Protein AF-A0A931T4I9-F1 (afdb_monomer)

Mean predicted aligned error: 14.14 Å

Foldseek 3Di:
DDDPPDDVVVVVVVVVVVVVCCVVVVVVVVVPDDDDDDDDDDDPDPPLLVQQLVLLVVLLCLCVVPVVQQPDPPGDLVSLVVSLVVSVVSLVSNVVSLPDPFPLSVLSVVLSVLSNVLSVQVNVCNVVVHDRPDDSVVSSVSSVVSSVVSVVSVVVVD

Secondary structure (DSSP, 8-state):
-------HHHHHHHHHHHHHHHHHHHHHHHTS--------------TTHHHHHHHHHHHHHHHHHHHGGGSSSSP-HHHHHHHHHHHHHHHHHHHHH----SHHHHHHHHHHHHHHHHHHHHHHHHHHTS--SS-HHHHHHHHHHHHHHHHHHHHTT-

Radius of gyration: 20.63 Å; Cα contacts (8 Å, |Δi|>4): 127; chains: 1; bounding box: 60×34×54 Å

Nearest PDB structures (foldseek):
  2kgx-assembly1_A  TM=3.386E-01  e=1.111E+00  Mus musculus
  6ayf-assembly1_B  TM=3.745E-01  e=4.760E+00  Homo sapiens
  5w3s-assembly1_A  TM=3.285E-01  e=6.232E+00  Callithrix jacchus

pLDDT: mean 79.77, std 17.05, range [35.66, 96.25]

Structure (mmCIF, N/CA/C/O backbone):
data_AF-A0A931T4I9-F1
#
_entry.id   AF-A0A931T4I9-F1
#
loop_
_atom_site.group_PDB
_atom_site.id
_atom_site.type_symbol
_atom_site.label_atom_id
_atom_site.label_alt_id
_atom_site.label_comp_id
_atom_site.label_asym_id
_atom_site.label_entity_id
_atom_site.label_seq_id
_atom_site.pdbx_PDB_ins_code
_atom_site.Cartn_x
_atom_site.Cartn_y
_atom_site.Cartn_z
_atom_site.occupancy
_atom_site.B_iso_or_equiv
_atom_site.auth_seq_id
_atom_site.auth_comp_id
_atom_site.auth_asym_id
_atom_site.auth_atom_id
_atom_site.pdbx_PDB_model_num
ATOM 1 N N . MET A 1 1 ? 37.074 -22.355 -3.899 1.00 41.88 1 MET A N 1
ATOM 2 C CA . MET A 1 1 ? 37.061 -20.955 -3.421 1.00 41.88 1 MET A CA 1
ATOM 3 C C . MET A 1 1 ? 37.410 -20.974 -1.943 1.00 41.88 1 MET A C 1
ATOM 5 O O . MET A 1 1 ? 36.668 -21.557 -1.166 1.00 41.88 1 MET A O 1
ATOM 9 N N . ALA A 1 2 ? 38.592 -20.470 -1.587 1.00 42.03 2 ALA A N 1
ATOM 10 C CA . ALA A 1 2 ? 39.104 -20.473 -0.220 1.00 42.03 2 ALA A CA 1
ATOM 11 C C . ALA A 1 2 ? 38.436 -19.352 0.589 1.00 42.03 2 ALA A C 1
ATOM 13 O O . ALA A 1 2 ? 38.525 -18.183 0.213 1.00 42.03 2 ALA A O 1
ATOM 14 N N . TYR A 1 3 ? 37.769 -19.696 1.690 1.00 50.56 3 TYR A N 1
ATOM 15 C CA . TYR A 1 3 ? 37.335 -18.708 2.672 1.00 50.56 3 TYR A CA 1
ATOM 16 C C . TYR A 1 3 ? 38.590 -18.181 3.376 1.00 50.56 3 TYR A C 1
ATOM 18 O O . TYR A 1 3 ? 39.222 -18.910 4.134 1.00 50.56 3 TYR A O 1
ATOM 26 N N . LYS A 1 4 ? 38.987 -16.934 3.085 1.00 55.97 4 LYS A N 1
ATOM 27 C CA . LYS A 1 4 ? 40.020 -16.230 3.860 1.00 55.97 4 LYS A CA 1
ATOM 28 C C . LYS A 1 4 ? 39.599 -16.251 5.330 1.00 55.97 4 LYS A C 1
ATOM 30 O O . LYS A 1 4 ? 38.516 -15.762 5.651 1.00 55.97 4 LYS A O 1
ATOM 35 N N . GLU A 1 5 ? 40.450 -16.795 6.197 1.00 59.81 5 GLU A N 1
ATOM 36 C CA . GLU A 1 5 ? 40.334 -16.653 7.649 1.00 59.81 5 GLU A CA 1
ATOM 37 C C . GLU A 1 5 ? 40.332 -15.160 7.994 1.00 59.81 5 GLU A C 1
ATOM 39 O O . GLU A 1 5 ? 41.362 -14.489 8.025 1.00 59.81 5 GLU A O 1
ATOM 44 N N . GLY A 1 6 ? 39.134 -14.601 8.155 1.00 61.41 6 GLY A N 1
ATOM 45 C CA . GLY A 1 6 ? 38.949 -13.234 8.614 1.00 61.41 6 GLY A CA 1
ATOM 46 C C . GLY A 1 6 ? 39.313 -13.137 10.090 1.00 61.41 6 GLY A C 1
ATOM 47 O O . GLY A 1 6 ? 38.921 -13.995 10.880 1.00 61.41 6 GLY A O 1
ATOM 48 N N . ASN A 1 7 ? 40.040 -12.076 10.451 1.00 72.88 7 ASN A N 1
ATOM 49 C CA . ASN A 1 7 ? 40.435 -11.778 11.825 1.00 72.88 7 ASN A CA 1
ATOM 50 C C . ASN A 1 7 ? 39.262 -11.986 12.804 1.00 72.88 7 ASN A C 1
ATOM 52 O O . ASN A 1 7 ? 38.171 -11.452 12.563 1.00 72.88 7 ASN A O 1
ATOM 56 N N . PRO A 1 8 ? 39.469 -12.692 13.931 1.00 73.75 8 PRO A N 1
ATOM 57 C CA . PRO A 1 8 ? 38.393 -13.039 14.865 1.00 73.75 8 PRO A CA 1
ATOM 58 C C . PRO A 1 8 ? 37.675 -11.796 15.419 1.00 73.75 8 PRO A C 1
ATOM 60 O O . PRO A 1 8 ? 36.471 -11.829 15.669 1.00 73.75 8 PRO A O 1
ATOM 63 N N . LEU A 1 9 ? 38.388 -10.669 15.506 1.00 72.00 9 LEU A N 1
ATOM 64 C CA . LEU A 1 9 ? 37.854 -9.353 15.864 1.00 72.00 9 LEU A CA 1
ATOM 65 C C . LEU A 1 9 ? 36.826 -8.814 14.858 1.00 72.00 9 LEU A C 1
ATOM 67 O O . LEU A 1 9 ? 35.782 -8.309 15.257 1.00 72.00 9 LEU A O 1
ATOM 71 N N . VAL A 1 10 ? 37.073 -8.964 13.555 1.00 72.19 10 VAL A N 1
ATOM 72 C CA . VAL A 1 10 ? 36.144 -8.505 12.506 1.00 72.19 10 VAL A CA 1
ATOM 73 C C . VAL A 1 10 ? 34.864 -9.336 12.534 1.00 72.19 10 VAL A C 1
ATOM 75 O O . VAL A 1 10 ? 33.764 -8.801 12.402 1.00 72.19 10 VAL A O 1
ATOM 78 N N . LYS A 1 11 ? 34.994 -10.643 12.786 1.00 71.31 11 LYS A N 1
ATOM 79 C CA . LYS A 1 11 ? 33.852 -11.552 12.923 1.00 71.31 11 LYS A CA 1
ATOM 80 C C . LYS A 1 11 ? 32.973 -11.183 14.124 1.00 71.31 11 LYS A C 1
ATOM 82 O O . LYS A 1 11 ? 31.752 -11.212 14.004 1.00 71.31 11 LYS A O 1
ATOM 87 N N . LEU A 1 12 ? 33.583 -10.772 15.240 1.00 80.06 12 LEU A N 1
ATOM 88 C CA . LEU A 1 12 ? 32.870 -10.274 16.422 1.00 80.06 12 LEU A CA 1
ATOM 89 C C . LEU A 1 12 ? 32.128 -8.960 16.155 1.00 80.06 12 LEU A C 1
ATOM 91 O O . LEU A 1 12 ? 30.976 -8.830 16.562 1.00 80.06 12 LEU A O 1
ATOM 95 N N . VAL A 1 13 ? 32.743 -8.016 15.437 1.00 82.44 13 VAL A N 1
ATOM 96 C CA . VAL A 1 13 ? 32.100 -6.735 15.094 1.00 82.44 13 VAL A CA 1
ATOM 97 C C . VAL A 1 13 ? 30.895 -6.951 14.177 1.00 82.44 13 VAL A C 1
ATOM 99 O O . VAL A 1 13 ? 29.824 -6.413 14.443 1.00 82.44 13 VAL A O 1
ATOM 102 N N . ILE A 1 14 ? 31.027 -7.788 13.143 1.00 81.31 14 ILE A N 1
ATOM 103 C CA . ILE A 1 14 ? 29.910 -8.118 12.243 1.00 81.31 14 ILE A CA 1
ATOM 104 C C . ILE A 1 14 ? 28.777 -8.795 13.022 1.00 81.31 14 ILE A C 1
ATOM 106 O O . ILE A 1 14 ? 27.612 -8.437 12.854 1.00 81.31 14 ILE A O 1
ATOM 110 N N . PHE A 1 15 ? 29.110 -9.731 13.915 1.00 84.00 15 PHE A N 1
ATOM 111 C CA . PHE A 1 15 ? 28.116 -10.397 14.753 1.00 84.00 15 PHE A CA 1
ATOM 112 C C . PHE A 1 15 ? 27.391 -9.407 15.677 1.00 84.00 15 PHE A C 1
ATOM 114 O O . PHE A 1 15 ? 26.166 -9.434 15.763 1.00 84.00 15 PHE A O 1
ATOM 121 N N . ALA A 1 16 ? 28.121 -8.478 16.302 1.00 85.69 16 ALA A N 1
ATOM 122 C CA . ALA A 1 16 ? 27.542 -7.438 17.150 1.00 85.69 16 ALA A CA 1
ATOM 123 C C . ALA A 1 16 ? 26.596 -6.507 16.372 1.00 85.69 16 ALA A C 1
ATOM 125 O O . ALA A 1 16 ? 25.525 -6.173 16.875 1.00 85.69 16 ALA A O 1
ATOM 126 N N . VAL A 1 17 ? 26.942 -6.142 15.132 1.00 86.62 17 VAL A N 1
ATOM 127 C CA . VAL A 1 17 ? 26.080 -5.324 14.261 1.00 86.62 17 VAL A CA 1
ATOM 128 C C . VAL A 1 17 ? 24.807 -6.077 13.869 1.00 86.62 17 VAL A C 1
ATOM 130 O O . VAL A 1 17 ? 23.724 -5.504 13.940 1.00 86.62 17 VAL A O 1
ATOM 133 N N . ILE A 1 18 ? 24.900 -7.364 13.517 1.00 85.88 18 ILE A N 1
ATOM 134 C CA . ILE A 1 18 ? 23.724 -8.183 13.176 1.00 85.88 18 ILE A CA 1
ATOM 135 C C . ILE A 1 18 ? 22.790 -8.320 14.385 1.00 85.88 18 ILE A C 1
ATOM 137 O O . ILE A 1 18 ? 21.581 -8.145 14.244 1.00 85.88 18 ILE A O 1
ATOM 141 N N . VAL A 1 19 ? 23.338 -8.573 15.577 1.00 87.19 19 VAL A N 1
ATOM 142 C CA . VAL A 1 19 ? 22.556 -8.644 16.823 1.00 87.19 19 VAL A CA 1
ATOM 143 C C . VAL A 1 19 ? 21.921 -7.291 17.150 1.00 87.19 19 VAL A C 1
ATOM 145 O O . VAL A 1 19 ? 20.744 -7.244 17.502 1.00 87.19 19 VAL A O 1
ATOM 148 N N . TYR A 1 20 ? 22.653 -6.185 16.986 1.00 86.44 20 TYR A N 1
ATOM 149 C CA . TYR A 1 20 ? 22.133 -4.838 17.224 1.00 86.44 20 TYR A CA 1
ATOM 150 C C . TYR A 1 20 ? 21.008 -4.472 16.249 1.00 86.44 20 TYR A C 1
ATOM 152 O O . TYR A 1 20 ? 19.965 -3.979 16.676 1.00 86.44 20 TYR A O 1
ATOM 160 N N . CYS A 1 21 ? 21.171 -4.767 14.958 1.00 79.88 21 CYS A N 1
ATOM 161 C CA . CYS A 1 21 ? 20.123 -4.564 13.961 1.00 79.88 21 CYS A CA 1
ATOM 162 C C . CYS A 1 21 ? 18.916 -5.475 14.230 1.00 79.88 21 CYS A C 1
ATOM 164 O O . CYS A 1 21 ? 17.785 -4.996 14.242 1.00 79.88 21 CYS A O 1
ATOM 166 N N . GLY A 1 22 ? 19.135 -6.754 14.544 1.00 73.88 22 GLY A N 1
ATOM 167 C CA . GLY A 1 22 ? 18.066 -7.678 14.931 1.00 73.88 22 GLY A CA 1
ATOM 168 C C . GLY A 1 22 ? 17.303 -7.214 16.176 1.00 73.88 22 GLY A C 1
ATOM 169 O O . GLY A 1 22 ? 16.082 -7.300 16.219 1.00 73.88 22 GLY A O 1
ATOM 170 N N . TYR A 1 23 ? 17.991 -6.637 17.161 1.00 77.50 23 TYR A N 1
ATOM 171 C CA . TYR A 1 23 ? 17.366 -6.074 18.358 1.00 77.50 23 TYR A CA 1
ATOM 172 C C . TYR A 1 23 ? 16.601 -4.779 18.046 1.00 77.50 23 TYR A C 1
ATOM 174 O O . TYR A 1 23 ? 15.434 -4.630 18.405 1.00 77.50 23 TYR A O 1
ATOM 182 N N . ARG A 1 24 ? 17.225 -3.833 17.337 1.00 75.38 24 ARG A N 1
ATOM 183 C CA . ARG A 1 24 ? 16.642 -2.508 17.089 1.00 75.38 24 ARG A CA 1
ATOM 184 C C . ARG A 1 24 ? 15.475 -2.540 16.101 1.00 75.38 24 ARG A C 1
ATOM 186 O O . ARG A 1 24 ? 14.551 -1.738 16.265 1.00 75.38 24 ARG A O 1
ATOM 193 N N . PHE A 1 25 ? 15.527 -3.443 15.121 1.00 69.62 25 PHE A N 1
ATOM 194 C CA . PHE A 1 25 ? 14.526 -3.588 14.062 1.00 69.62 25 PHE A CA 1
ATOM 195 C C . PHE A 1 25 ? 13.597 -4.799 14.253 1.00 69.62 25 PHE A C 1
ATOM 197 O O . PHE A 1 25 ? 12.474 -4.757 13.765 1.00 69.62 25 PHE A O 1
ATOM 204 N N . GLY A 1 26 ? 13.990 -5.837 15.002 1.00 54.31 26 GLY A N 1
ATOM 205 C CA . GLY A 1 26 ? 13.138 -7.008 15.273 1.00 54.31 26 GLY A CA 1
ATOM 206 C C . GLY A 1 26 ? 12.198 -6.859 16.477 1.00 54.31 26 GLY A C 1
ATOM 207 O O . GLY A 1 26 ? 11.140 -7.485 16.514 1.00 54.31 26 GLY A O 1
ATOM 208 N N . ILE A 1 27 ? 12.513 -5.998 17.453 1.00 51.66 27 ILE A N 1
ATOM 209 C CA . ILE A 1 27 ? 11.645 -5.768 18.625 1.00 51.66 27 ILE A CA 1
ATOM 210 C C . ILE A 1 27 ? 10.271 -5.148 18.312 1.00 51.66 27 ILE A C 1
ATOM 212 O O . ILE A 1 27 ? 9.317 -5.547 18.987 1.00 51.66 27 ILE A O 1
ATOM 216 N N . PRO A 1 28 ? 10.075 -4.242 17.329 1.00 51.50 28 PRO A N 1
ATOM 217 C CA . PRO A 1 28 ? 8.716 -3.814 16.995 1.00 51.50 28 PRO A CA 1
ATOM 218 C C . PRO A 1 28 ? 7.831 -4.964 16.478 1.00 51.50 28 PRO A C 1
ATOM 220 O O . PRO A 1 28 ? 6.621 -4.887 16.638 1.00 51.50 28 PRO A O 1
ATOM 223 N N . TRP A 1 29 ? 8.402 -6.060 15.961 1.00 46.38 29 TRP A N 1
ATOM 224 C CA . TRP A 1 29 ? 7.639 -7.195 15.414 1.00 46.38 29 TRP A CA 1
ATOM 225 C C . TRP A 1 29 ? 7.261 -8.240 16.479 1.00 46.38 29 TRP A C 1
ATOM 227 O O . TRP A 1 29 ? 6.299 -8.989 16.318 1.00 46.38 29 TRP A O 1
ATO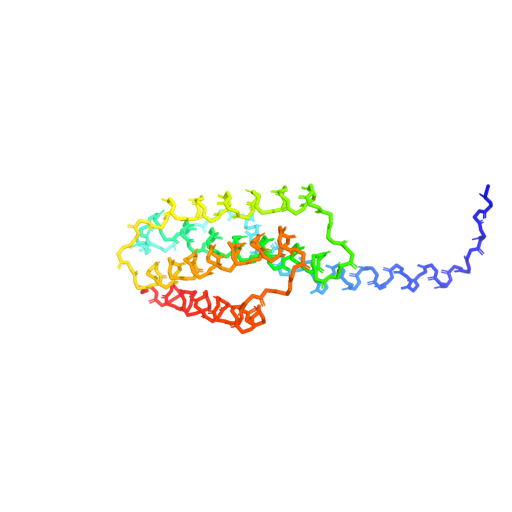M 237 N N . ALA A 1 30 ? 7.989 -8.295 17.600 1.00 49.25 30 ALA A N 1
ATOM 238 C CA . ALA A 1 30 ? 7.725 -9.250 18.680 1.00 49.25 30 ALA A CA 1
ATOM 239 C C . ALA A 1 30 ? 6.635 -8.785 19.665 1.00 49.25 30 ALA A C 1
ATOM 241 O O . ALA A 1 30 ? 6.111 -9.601 20.422 1.00 49.25 30 ALA A O 1
ATOM 242 N N . LYS A 1 31 ? 6.256 -7.498 19.659 1.00 50.88 31 LYS A N 1
ATOM 243 C CA . LYS A 1 31 ? 5.171 -6.987 20.519 1.00 50.88 31 LYS A CA 1
ATOM 244 C C . LYS A 1 31 ? 3.766 -7.328 20.013 1.00 50.88 31 LYS A C 1
ATOM 246 O O . LYS A 1 31 ? 2.816 -7.222 20.783 1.00 50.88 31 LYS A O 1
ATOM 251 N N . GLU A 1 32 ? 3.633 -7.784 18.769 1.00 53.00 32 GLU A N 1
ATOM 252 C CA . GLU A 1 32 ? 2.335 -8.130 18.172 1.00 53.00 32 GLU A CA 1
ATOM 253 C C . GLU A 1 32 ? 1.979 -9.619 18.289 1.00 53.00 32 GLU A C 1
ATOM 255 O O . GLU A 1 32 ? 0.837 -10.004 18.054 1.00 53.00 32 GLU A O 1
ATOM 260 N N . LYS A 1 33 ? 2.903 -10.473 18.748 1.00 46.47 33 LYS A N 1
ATOM 261 C CA . LYS A 1 33 ? 2.614 -11.890 19.018 1.00 46.47 33 LYS A CA 1
ATOM 262 C C . LYS A 1 33 ? 2.506 -12.139 20.518 1.00 46.47 33 LYS A C 1
ATOM 264 O O . LYS A 1 33 ? 3.382 -12.737 21.136 1.00 46.47 33 LYS A O 1
ATOM 269 N N . LYS A 1 34 ? 1.400 -11.664 21.103 1.00 45.81 34 LYS A N 1
ATOM 270 C CA . LYS A 1 34 ? 0.945 -12.057 22.443 1.00 45.81 34 LYS A CA 1
ATOM 271 C C . LYS A 1 34 ? 0.790 -13.582 22.513 1.00 45.81 34 LYS A C 1
ATOM 273 O O . LYS A 1 34 ? -0.223 -14.130 22.094 1.00 45.81 34 LYS A O 1
ATOM 278 N N . LEU A 1 35 ? 1.767 -14.257 23.104 1.00 53.06 35 LEU A N 1
ATOM 279 C CA . LEU A 1 35 ? 1.533 -15.483 23.858 1.00 53.06 35 LEU A CA 1
ATOM 280 C C . LEU A 1 35 ? 1.384 -15.061 25.317 1.00 53.06 35 LEU A C 1
ATOM 282 O O . LEU A 1 35 ? 2.380 -14.689 25.925 1.00 53.06 35 LEU A O 1
ATOM 286 N N . LEU A 1 36 ? 0.147 -15.042 25.823 1.00 43.25 36 LEU A N 1
ATOM 287 C CA . LEU A 1 36 ? -0.258 -15.378 27.198 1.00 43.25 36 LEU A CA 1
ATOM 288 C C . LEU A 1 36 ? -1.751 -15.024 27.389 1.00 43.25 36 LEU A C 1
ATOM 290 O O . LEU A 1 36 ? -2.144 -13.889 27.108 1.00 43.25 36 LEU A O 1
ATOM 294 N N . PRO A 1 37 ? -2.587 -15.965 27.867 1.00 66.88 37 PRO A N 1
ATOM 295 C CA . PRO A 1 37 ? -3.961 -15.697 28.266 1.00 66.88 37 PRO A CA 1
ATOM 296 C C . PRO A 1 37 ? -4.004 -15.320 29.754 1.00 66.88 37 PRO A C 1
ATOM 298 O O . PRO A 1 37 ? -3.413 -16.024 30.569 1.00 66.88 37 PRO A O 1
ATOM 301 N N . SER A 1 38 ? -4.712 -14.246 30.117 1.00 41.19 38 SER A N 1
ATOM 302 C CA . SER A 1 38 ? -5.559 -14.175 31.325 1.00 41.19 38 SER A CA 1
ATOM 303 C C . SER A 1 38 ? -6.223 -12.804 31.486 1.00 41.19 38 SER A C 1
ATOM 305 O O . SER A 1 38 ? -5.560 -11.775 31.557 1.00 41.19 38 SER A O 1
ATOM 307 N N . SER A 1 39 ? -7.548 -12.893 31.586 1.00 42.25 39 SER A N 1
ATOM 308 C CA . SER A 1 39 ? -8.465 -12.138 32.443 1.00 42.25 39 SER A CA 1
ATOM 309 C C . SER A 1 39 ? -8.713 -10.643 32.207 1.00 42.25 39 SER A C 1
ATOM 311 O O . SER A 1 39 ? -7.955 -9.768 32.601 1.00 42.25 39 SER A O 1
ATOM 313 N N . GLU A 1 40 ? -9.910 -10.427 31.656 1.00 50.12 40 GLU A N 1
ATOM 314 C CA . GLU A 1 40 ? -10.931 -9.476 32.109 1.00 50.12 40 GLU A CA 1
ATOM 315 C C . GLU A 1 40 ? -10.597 -7.982 32.099 1.00 50.12 40 GLU A C 1
ATOM 317 O O . GLU A 1 40 ? -10.128 -7.384 33.062 1.00 50.12 40 GLU A O 1
ATOM 322 N N . SER A 1 41 ? -11.052 -7.336 31.028 1.00 35.66 41 SER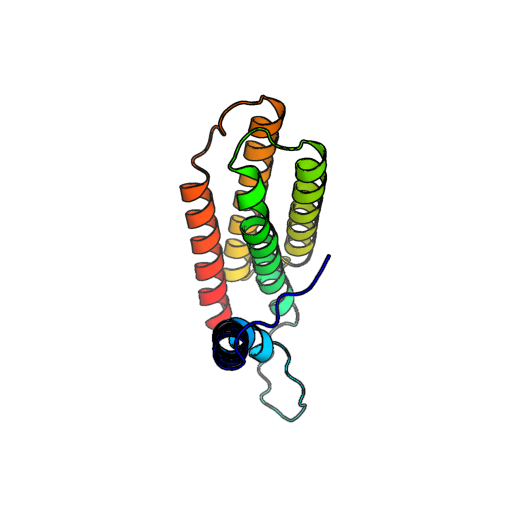 A N 1
ATOM 323 C CA . SER A 1 41 ? -11.910 -6.157 31.144 1.00 35.66 41 SER A CA 1
ATOM 324 C C . SER A 1 41 ? -12.853 -6.148 29.948 1.00 35.66 41 SER A C 1
ATOM 326 O O . SER A 1 41 ? -12.442 -5.967 28.801 1.00 35.66 41 SER A O 1
ATOM 328 N N . SER A 1 42 ? -14.117 -6.420 30.240 1.00 42.22 42 SER A N 1
ATOM 329 C CA . SER A 1 42 ? -15.253 -6.465 29.329 1.00 42.22 42 SER A CA 1
ATOM 330 C C . SER A 1 42 ? -15.544 -5.076 28.761 1.00 42.22 42 SER A C 1
ATOM 332 O O . SER A 1 42 ? -16.481 -4.405 29.176 1.00 42.22 42 SER A O 1
ATOM 334 N N . SER A 1 43 ? -14.744 -4.642 27.793 1.00 37.81 43 SER A N 1
ATOM 335 C CA . SER A 1 43 ? -15.170 -3.640 26.823 1.00 37.81 43 SER A CA 1
ATOM 336 C C . SER A 1 43 ? -15.569 -4.406 25.580 1.00 37.81 43 SER A C 1
ATOM 338 O O . SER A 1 43 ? -14.723 -4.958 24.880 1.00 37.81 43 SER A O 1
ATOM 340 N N . SER A 1 44 ? -16.871 -4.477 25.332 1.00 40.31 44 SER A N 1
ATOM 341 C CA . SER A 1 44 ? -17.461 -4.941 24.084 1.00 40.31 44 SER A CA 1
ATOM 342 C C . SER A 1 44 ? -16.966 -4.076 22.915 1.00 40.31 44 SER A C 1
ATOM 344 O O . SER A 1 44 ? -17.667 -3.177 22.459 1.00 40.31 44 SER A O 1
ATOM 346 N N . ARG A 1 45 ? -15.738 -4.318 22.444 1.00 42.88 45 ARG A N 1
ATOM 347 C CA . ARG A 1 45 ? -15.310 -3.962 21.092 1.00 42.88 45 ARG A CA 1
ATOM 348 C C . ARG A 1 45 ? -15.922 -4.998 20.173 1.00 42.88 45 ARG A C 1
ATOM 350 O O . ARG A 1 45 ? -15.682 -6.195 20.333 1.00 42.88 45 ARG A O 1
ATOM 357 N N . SER A 1 46 ? -16.748 -4.537 19.244 1.00 39.31 46 SER A N 1
ATOM 358 C CA . SER A 1 46 ? -17.257 -5.374 18.168 1.00 39.31 46 SER A CA 1
ATOM 359 C C . SER A 1 46 ? -16.090 -6.155 17.539 1.00 39.31 46 SER A C 1
ATOM 361 O O . SER A 1 46 ? -15.090 -5.536 17.174 1.00 39.31 46 SER A O 1
ATOM 363 N N . PRO A 1 47 ? -16.203 -7.479 17.329 1.00 44.25 47 PRO A N 1
ATOM 364 C CA . PRO A 1 47 ? -15.185 -8.313 16.667 1.00 44.25 47 PRO A CA 1
ATOM 365 C C . PRO A 1 47 ? -14.860 -7.922 15.210 1.00 44.25 47 PRO A C 1
ATOM 367 O O . PRO A 1 47 ? -14.220 -8.682 14.490 1.00 44.25 47 PRO A O 1
ATOM 370 N N . ARG A 1 48 ? -15.358 -6.775 14.735 1.00 47.16 48 ARG A N 1
ATOM 371 C CA . ARG A 1 48 ? -15.239 -6.283 13.359 1.00 47.16 48 ARG A CA 1
ATOM 372 C C . ARG A 1 48 ? -14.111 -5.261 13.177 1.00 47.16 48 ARG A C 1
ATOM 374 O O . ARG A 1 48 ? -13.638 -5.118 12.054 1.00 47.16 48 ARG A O 1
ATOM 381 N N . ASP A 1 49 ? -13.634 -4.621 14.247 1.00 51.03 49 ASP A N 1
ATOM 382 C CA . ASP A 1 49 ? -12.622 -3.555 14.146 1.00 51.03 49 ASP A CA 1
ATOM 383 C C . ASP A 1 49 ? -11.176 -4.054 14.022 1.00 51.03 49 ASP A C 1
ATOM 385 O O . ASP A 1 49 ? -10.350 -3.399 13.388 1.00 51.03 49 ASP A O 1
ATOM 389 N N . GLU A 1 50 ? -10.847 -5.245 14.536 1.00 55.56 50 GLU A N 1
ATOM 390 C CA . GLU A 1 50 ? -9.478 -5.782 14.410 1.00 55.56 50 GLU A CA 1
ATOM 391 C C . GLU A 1 50 ? -9.136 -6.243 12.977 1.00 55.56 50 GLU A C 1
ATOM 393 O O . GLU A 1 50 ? -7.971 -6.465 12.652 1.00 55.56 50 GLU A O 1
ATOM 398 N N . GLY A 1 51 ? -10.129 -6.353 12.087 1.00 72.38 51 GLY A N 1
ATOM 399 C CA . GLY A 1 51 ? -9.939 -6.856 10.725 1.00 72.38 51 GLY A CA 1
ATOM 400 C C . GLY A 1 51 ? -9.584 -5.785 9.693 1.00 72.38 51 GLY A C 1
ATOM 401 O O . GLY A 1 51 ? -8.657 -5.976 8.908 1.00 72.38 51 GLY A O 1
ATOM 402 N N . CYS A 1 52 ? -10.320 -4.670 9.660 1.00 84.25 52 CYS A N 1
ATOM 403 C CA . CYS A 1 52 ? -10.186 -3.675 8.590 1.00 84.25 52 CYS A CA 1
ATOM 404 C C . CYS A 1 52 ? -8.846 -2.942 8.656 1.00 84.25 52 CYS A C 1
ATOM 406 O O . CYS A 1 52 ? -8.086 -2.955 7.691 1.00 84.25 52 CYS A O 1
ATOM 408 N N . MET A 1 53 ? -8.533 -2.353 9.813 1.00 86.69 53 MET A N 1
ATOM 409 C CA . MET A 1 53 ? -7.307 -1.577 9.991 1.00 86.69 53 MET A CA 1
ATOM 410 C C . MET A 1 53 ? -6.051 -2.429 9.858 1.00 86.69 53 MET A C 1
ATOM 412 O O . MET A 1 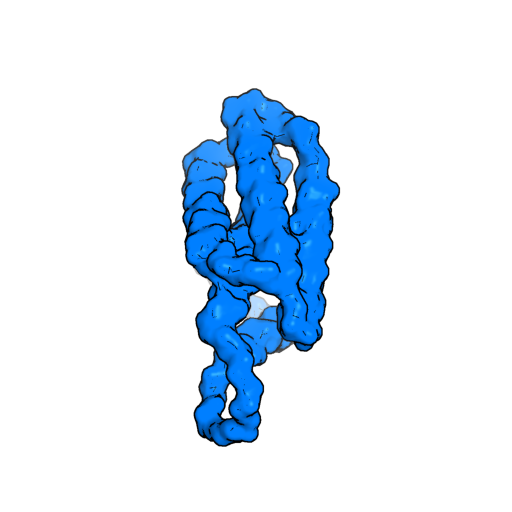53 ? -5.126 -2.035 9.153 1.00 86.69 53 MET A O 1
ATOM 416 N N . GLY A 1 54 ? -6.027 -3.611 10.481 1.00 85.00 54 GLY A N 1
ATOM 417 C CA . GLY A 1 54 ? -4.888 -4.525 10.376 1.00 85.00 54 GLY A CA 1
ATOM 418 C C . GLY A 1 54 ? -4.599 -4.920 8.926 1.00 85.00 54 GLY A C 1
ATOM 419 O O . GLY A 1 54 ? -3.451 -4.887 8.491 1.00 85.00 54 GLY A O 1
ATOM 420 N N . ARG A 1 55 ? -5.642 -5.210 8.139 1.00 89.00 55 ARG A N 1
ATOM 421 C CA . ARG A 1 55 ? -5.488 -5.545 6.715 1.00 89.00 55 ARG A CA 1
ATOM 422 C C . ARG A 1 55 ? -5.162 -4.333 5.845 1.00 89.00 55 ARG A C 1
ATOM 424 O O . ARG A 1 55 ? -4.410 -4.468 4.888 1.00 89.00 55 ARG A O 1
ATOM 431 N N . ALA A 1 56 ? -5.705 -3.157 6.162 1.00 90.62 56 ALA A N 1
ATOM 432 C CA . ALA A 1 56 ? -5.383 -1.927 5.443 1.00 90.62 56 ALA A CA 1
ATOM 433 C C . ALA A 1 56 ? -3.904 -1.552 5.606 1.00 90.62 56 ALA A C 1
ATOM 435 O O . ALA A 1 56 ? -3.252 -1.190 4.630 1.00 90.62 56 ALA A O 1
ATOM 436 N N . LEU A 1 57 ? -3.365 -1.720 6.817 1.00 89.31 57 LEU A N 1
ATOM 437 C CA . LEU A 1 57 ? -1.938 -1.569 7.094 1.00 89.31 57 LEU A CA 1
ATOM 438 C C . LEU A 1 57 ? -1.107 -2.612 6.343 1.00 89.31 57 LEU A C 1
ATOM 440 O O . LEU A 1 57 ? -0.169 -2.237 5.653 1.00 89.31 57 LEU A O 1
ATOM 444 N N . ALA A 1 58 ? -1.508 -3.886 6.380 1.00 88.56 58 ALA A N 1
ATOM 445 C CA . ALA A 1 58 ? -0.813 -4.944 5.647 1.00 88.56 58 ALA A CA 1
ATOM 446 C C . ALA A 1 58 ? -0.743 -4.670 4.132 1.00 88.56 58 ALA A C 1
ATOM 448 O O . ALA A 1 58 ? 0.291 -4.908 3.511 1.00 88.56 58 ALA A O 1
ATOM 449 N N . ALA A 1 59 ? -1.807 -4.119 3.536 1.00 92.06 59 ALA A N 1
ATOM 450 C CA . ALA A 1 59 ? -1.807 -3.716 2.131 1.00 92.06 59 ALA A CA 1
ATOM 451 C C . ALA A 1 59 ? -0.830 -2.557 1.849 1.00 92.06 59 ALA A C 1
ATOM 453 O O . ALA A 1 59 ? -0.112 -2.591 0.848 1.00 92.06 59 ALA A O 1
ATOM 454 N N . GLY A 1 60 ? -0.776 -1.553 2.732 1.00 90.00 60 GLY A N 1
ATOM 455 C CA . GLY A 1 60 ? 0.183 -0.446 2.637 1.00 90.00 60 GLY A CA 1
ATOM 456 C C . GLY A 1 60 ? 1.638 -0.897 2.805 1.00 90.00 60 GLY A C 1
ATOM 457 O O . GLY A 1 60 ? 2.513 -0.472 2.047 1.00 90.00 60 GLY A O 1
ATOM 458 N N . ASP A 1 61 ? 1.891 -1.816 3.737 1.00 90.75 61 ASP A N 1
ATOM 459 C CA . ASP A 1 61 ? 3.211 -2.408 3.975 1.00 90.75 61 ASP A CA 1
ATOM 460 C C . ASP A 1 61 ? 3.655 -3.282 2.793 1.00 90.75 61 ASP A C 1
ATOM 462 O O . ASP A 1 61 ? 4.799 -3.191 2.345 1.00 90.75 61 ASP A O 1
ATOM 466 N N . ALA A 1 62 ? 2.745 -4.089 2.235 1.00 92.00 62 ALA A N 1
ATOM 467 C CA . ALA A 1 62 ? 3.019 -4.902 1.052 1.00 92.00 62 ALA A CA 1
ATOM 468 C C . ALA A 1 62 ? 3.430 -4.034 -0.144 1.00 92.00 62 ALA A C 1
ATOM 470 O O . ALA A 1 62 ? 4.368 -4.377 -0.863 1.00 92.00 62 ALA A O 1
ATOM 471 N N . TRP A 1 63 ? 2.761 -2.896 -0.336 1.00 93.12 63 TRP A N 1
ATOM 472 C CA . TRP A 1 63 ? 3.123 -1.935 -1.370 1.00 93.12 63 TRP A CA 1
ATOM 473 C C . TRP A 1 63 ? 4.478 -1.273 -1.096 1.00 93.12 63 TRP A C 1
ATOM 475 O O . TRP A 1 63 ? 5.404 -1.406 -1.897 1.00 93.12 63 TRP A O 1
ATOM 485 N N . SER A 1 64 ? 4.627 -0.594 0.043 1.00 90.56 64 SER A N 1
ATOM 486 C CA . SER A 1 64 ? 5.836 0.179 0.362 1.00 90.56 64 SER A CA 1
ATOM 487 C C . SER A 1 64 ? 7.098 -0.689 0.455 1.00 90.56 64 SER A C 1
ATOM 489 O O . SER A 1 64 ? 8.173 -0.261 0.028 1.00 90.56 64 SER A O 1
ATOM 491 N N . GLY A 1 65 ? 6.972 -1.929 0.938 1.00 88.56 65 GLY A N 1
ATOM 492 C CA . GLY A 1 65 ? 8.085 -2.865 1.087 1.00 88.56 65 GLY A CA 1
ATOM 493 C C . GLY A 1 65 ? 8.645 -3.404 -0.233 1.00 88.56 65 GLY A C 1
ATOM 494 O O . GLY A 1 65 ? 9.834 -3.715 -0.299 1.00 88.56 65 GLY A O 1
ATOM 495 N N . GLY A 1 66 ? 7.825 -3.504 -1.284 1.00 87.19 66 GLY A N 1
ATOM 496 C CA . GLY A 1 66 ? 8.248 -4.045 -2.584 1.00 87.19 66 GLY A CA 1
ATOM 497 C C . GLY A 1 66 ? 8.421 -3.000 -3.686 1.00 87.19 66 GLY A C 1
ATOM 498 O O . GLY A 1 66 ? 9.174 -3.222 -4.632 1.00 87.19 66 GLY A O 1
ATOM 499 N N . PHE A 1 67 ? 7.770 -1.842 -3.563 1.00 87.88 67 PHE A N 1
ATOM 500 C CA . PHE A 1 67 ? 7.699 -0.849 -4.632 1.00 87.88 67 PHE A CA 1
ATOM 501 C C . PHE A 1 67 ? 9.066 -0.273 -5.047 1.00 87.88 67 PHE A C 1
ATOM 503 O O . PHE A 1 67 ? 9.299 -0.013 -6.227 1.00 87.88 67 PHE A O 1
ATOM 510 N N . THR A 1 68 ? 10.002 -0.117 -4.106 1.00 88.25 68 THR A N 1
ATOM 511 C CA . THR A 1 68 ? 11.333 0.461 -4.379 1.00 88.25 68 THR A CA 1
ATOM 512 C C . THR A 1 68 ? 12.139 -0.327 -5.416 1.00 88.25 68 THR A C 1
ATOM 514 O O . THR A 1 68 ? 12.938 0.264 -6.144 1.00 88.25 68 THR A O 1
ATOM 517 N N . ALA A 1 69 ? 11.881 -1.633 -5.557 1.00 86.94 69 ALA A N 1
ATOM 518 C CA . ALA A 1 69 ? 12.497 -2.479 -6.579 1.00 86.94 69 ALA A CA 1
ATOM 519 C C . ALA A 1 69 ? 12.116 -2.069 -8.016 1.00 86.94 69 ALA A C 1
ATOM 521 O O . ALA A 1 69 ? 12.828 -2.408 -8.957 1.00 86.94 69 ALA A O 1
ATOM 522 N N . PHE A 1 70 ? 11.027 -1.315 -8.183 1.00 88.19 70 PHE A N 1
ATOM 523 C CA . PHE A 1 70 ? 10.472 -0.916 -9.478 1.00 88.19 70 PHE A CA 1
ATOM 524 C C . PHE A 1 70 ? 10.688 0.568 -9.809 1.00 88.19 70 PHE A C 1
ATOM 526 O O . PHE A 1 70 ? 10.197 1.047 -10.828 1.00 88.19 70 PHE A O 1
ATOM 533 N N . MET A 1 71 ? 11.433 1.310 -8.978 1.00 83.31 71 MET A N 1
ATOM 534 C CA . MET A 1 71 ? 11.714 2.735 -9.215 1.00 83.31 71 MET A CA 1
ATOM 535 C C . MET A 1 71 ? 12.862 2.981 -10.209 1.00 83.31 71 MET A C 1
ATOM 537 O O . MET A 1 71 ? 12.993 4.094 -10.712 1.00 83.31 71 MET A O 1
ATOM 541 N N . ASN A 1 72 ? 13.676 1.962 -10.518 1.00 80.06 72 ASN A N 1
ATOM 542 C CA . ASN A 1 72 ? 14.788 2.064 -11.465 1.00 80.06 72 ASN A CA 1
ATOM 543 C C . ASN A 1 72 ? 14.502 1.254 -12.744 1.00 80.06 72 ASN A C 1
ATOM 545 O O . ASN A 1 72 ? 14.332 0.038 -12.657 1.00 80.06 72 ASN A O 1
ATOM 549 N N . PRO A 1 73 ? 14.474 1.882 -13.932 1.00 76.19 73 PRO A N 1
ATOM 550 C CA . PRO A 1 73 ? 14.335 1.163 -15.195 1.00 76.19 73 PRO A CA 1
ATOM 551 C C . PRO A 1 73 ? 15.630 0.419 -15.600 1.00 76.19 73 PRO A C 1
ATOM 553 O O . PRO A 1 73 ? 16.725 0.861 -15.242 1.00 76.19 73 PRO A O 1
ATOM 556 N N . PRO A 1 74 ? 15.535 -0.660 -16.407 1.00 82.19 74 PRO A N 1
ATOM 557 C CA . PRO A 1 74 ? 14.307 -1.258 -16.936 1.00 82.19 74 PRO A CA 1
ATOM 558 C C . PRO A 1 74 ? 13.571 -2.106 -15.889 1.00 82.19 74 PRO A C 1
ATOM 560 O O . PRO A 1 74 ? 14.177 -2.900 -15.174 1.00 82.19 74 PRO A O 1
ATOM 563 N N . VAL A 1 75 ? 12.247 -1.954 -15.831 1.00 84.94 75 VAL A N 1
ATOM 564 C CA . VAL A 1 75 ? 11.383 -2.745 -14.948 1.00 84.94 75 VAL A CA 1
ATOM 565 C C . VAL A 1 75 ? 11.131 -4.119 -15.567 1.00 84.94 75 VAL A C 1
ATOM 567 O O . VAL A 1 75 ? 10.719 -4.218 -16.722 1.00 84.94 75 VAL A O 1
ATOM 570 N N . ASP A 1 76 ? 11.331 -5.182 -14.788 1.00 90.75 76 ASP A N 1
ATOM 571 C CA . ASP A 1 76 ? 10.882 -6.523 -15.158 1.00 90.75 76 ASP A CA 1
ATOM 572 C C . ASP A 1 76 ? 9.347 -6.590 -15.083 1.00 90.75 76 ASP A C 1
ATOM 574 O O . ASP A 1 76 ? 8.752 -6.554 -14.003 1.00 90.75 76 ASP A O 1
ATOM 578 N N . ALA A 1 77 ? 8.701 -6.687 -16.248 1.00 89.31 77 A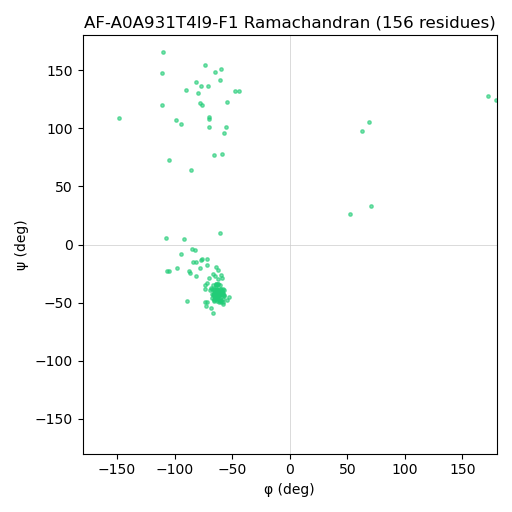LA A N 1
ATOM 579 C CA . ALA A 1 77 ? 7.245 -6.722 -16.368 1.00 89.31 77 ALA A CA 1
ATOM 580 C C . ALA A 1 77 ? 6.607 -7.943 -15.680 1.00 89.31 77 ALA A C 1
ATOM 582 O O . ALA A 1 77 ? 5.470 -7.854 -15.210 1.00 89.31 77 ALA A O 1
ATOM 583 N N . SER A 1 78 ? 7.321 -9.072 -15.605 1.00 92.31 78 SER A N 1
ATOM 584 C CA . SER A 1 78 ? 6.829 -10.282 -14.939 1.00 92.31 78 SER A CA 1
ATOM 585 C C . SER A 1 78 ? 6.853 -10.115 -13.420 1.00 92.31 78 SER A C 1
ATOM 587 O O . SER A 1 78 ? 5.814 -10.262 -12.775 1.00 92.31 78 SER A O 1
ATOM 589 N N . ALA A 1 79 ? 7.984 -9.657 -12.874 1.00 92.88 79 ALA A N 1
ATOM 590 C CA . ALA A 1 79 ? 8.118 -9.345 -11.454 1.00 92.88 79 ALA A CA 1
ATOM 591 C C . ALA A 1 79 ? 7.137 -8.245 -11.015 1.00 92.88 79 ALA A C 1
ATOM 593 O O . ALA A 1 79 ? 6.542 -8.333 -9.940 1.00 92.88 79 ALA A O 1
ATOM 594 N N . TRP A 1 80 ? 6.917 -7.236 -11.867 1.00 93.94 80 TRP A N 1
ATOM 595 C CA . TRP A 1 80 ? 5.912 -6.200 -11.634 1.00 93.94 80 TRP A CA 1
ATOM 596 C C . TRP A 1 80 ? 4.497 -6.781 -11.566 1.00 93.94 80 TRP A C 1
ATOM 598 O O . TRP A 1 80 ? 3.741 -6.452 -10.652 1.00 93.94 80 TRP A O 1
ATOM 608 N N . SER A 1 81 ? 4.128 -7.656 -12.505 1.00 94.56 81 SER A N 1
ATOM 609 C CA . SER A 1 81 ? 2.800 -8.277 -12.529 1.00 94.56 81 SER A CA 1
ATOM 610 C C . SER A 1 81 ? 2.526 -9.100 -11.268 1.00 94.56 81 SER A C 1
ATOM 612 O O . SER A 1 81 ? 1.425 -9.020 -10.712 1.00 94.56 81 SER A O 1
ATOM 614 N N . ASP A 1 82 ? 3.517 -9.854 -10.793 1.00 95.06 82 ASP A N 1
ATOM 615 C CA . ASP A 1 82 ? 3.404 -10.658 -9.574 1.00 95.06 82 ASP A CA 1
ATOM 616 C C . ASP A 1 82 ? 3.275 -9.775 -8.330 1.00 95.06 82 ASP A C 1
ATOM 618 O O . ASP A 1 82 ? 2.365 -9.967 -7.516 1.00 95.06 82 ASP A O 1
ATOM 622 N N . PHE A 1 83 ? 4.122 -8.747 -8.224 1.00 95.25 83 PHE A N 1
ATOM 623 C CA . PHE A 1 83 ? 4.053 -7.756 -7.152 1.00 95.25 83 PHE A CA 1
ATOM 624 C C . PHE A 1 83 ? 2.693 -7.046 -7.120 1.00 95.25 83 PHE A C 1
ATOM 626 O O . PHE A 1 83 ? 2.013 -7.051 -6.091 1.00 95.25 83 PHE A O 1
ATOM 633 N N . ARG A 1 84 ? 2.245 -6.511 -8.263 1.00 95.75 84 ARG A N 1
ATOM 634 C CA . ARG A 1 84 ? 0.937 -5.862 -8.423 1.00 95.75 84 ARG A CA 1
ATOM 635 C C . ARG A 1 84 ? -0.195 -6.784 -7.978 1.00 95.75 84 ARG A C 1
ATOM 637 O O . ARG A 1 84 ? -1.055 -6.372 -7.205 1.00 95.75 84 ARG A O 1
ATOM 644 N N . SER A 1 85 ? -0.177 -8.037 -8.429 1.00 95.56 85 SER A N 1
ATOM 645 C CA . SER A 1 85 ? -1.205 -9.028 -8.087 1.00 95.56 85 SER A CA 1
ATOM 646 C C . SER A 1 85 ? -1.221 -9.360 -6.593 1.00 95.56 85 SER A C 1
ATOM 648 O O . SER A 1 85 ? -2.288 -9.611 -6.028 1.00 95.56 85 SER A O 1
ATOM 650 N N . SER A 1 86 ? -0.056 -9.360 -5.938 1.00 94.69 86 SER A N 1
ATOM 651 C CA . SER A 1 86 ? 0.046 -9.517 -4.485 1.00 94.69 86 SER A CA 1
ATOM 652 C C . SER A 1 86 ? -0.587 -8.333 -3.753 1.00 94.69 86 SER A C 1
ATOM 654 O O . SER A 1 86 ? -1.426 -8.531 -2.877 1.00 94.69 86 SER A O 1
ATOM 656 N N . VAL A 1 87 ? -0.254 -7.102 -4.148 1.00 94.81 87 VAL A N 1
ATOM 657 C CA . VAL A 1 87 ? -0.800 -5.884 -3.527 1.00 94.81 87 VAL A CA 1
ATOM 658 C C . VAL A 1 87 ? -2.313 -5.776 -3.745 1.00 94.81 87 VAL A C 1
ATOM 660 O O . VAL A 1 87 ? -3.059 -5.535 -2.799 1.00 94.81 87 VAL A O 1
ATOM 663 N N . GLU A 1 88 ? -2.807 -6.025 -4.962 1.00 95.56 88 GLU A N 1
ATOM 664 C CA . GLU A 1 88 ? -4.247 -6.009 -5.266 1.00 95.56 88 GLU A CA 1
ATOM 665 C C . GLU A 1 88 ? -5.030 -7.048 -4.448 1.00 95.56 88 GLU A C 1
ATOM 667 O O . GLU A 1 88 ? -6.165 -6.791 -4.029 1.00 95.56 88 GLU A O 1
ATOM 672 N N . ARG A 1 89 ? -4.422 -8.208 -4.173 1.00 94.00 89 ARG A N 1
ATOM 673 C CA . ARG A 1 89 ? -5.007 -9.238 -3.308 1.00 94.00 89 ARG A CA 1
ATOM 674 C C . ARG A 1 89 ? -5.143 -8.752 -1.868 1.00 94.00 89 ARG A C 1
ATOM 676 O O . ARG A 1 89 ? -6.214 -8.934 -1.287 1.00 94.00 89 ARG A O 1
ATOM 683 N N . GLU A 1 90 ? -4.114 -8.109 -1.322 1.00 92.69 90 GLU A N 1
ATOM 684 C CA . GLU A 1 90 ? -4.163 -7.525 0.025 1.00 92.69 90 GLU A CA 1
ATOM 685 C C . GLU A 1 90 ? -5.203 -6.403 0.112 1.00 92.69 90 GLU A C 1
ATOM 687 O O . GLU A 1 90 ? -6.033 -6.400 1.021 1.00 92.69 90 GLU A O 1
ATOM 692 N N . ILE A 1 91 ? -5.262 -5.516 -0.889 1.00 94.38 91 ILE A N 1
ATOM 693 C CA . ILE A 1 91 ? -6.290 -4.467 -0.972 1.00 94.38 91 ILE A CA 1
ATOM 694 C C . ILE A 1 91 ? -7.694 -5.081 -0.986 1.00 94.38 91 ILE A C 1
ATOM 696 O O . ILE A 1 91 ? -8.579 -4.631 -0.254 1.00 94.38 91 ILE A O 1
ATOM 700 N N . SER A 1 92 ? -7.922 -6.112 -1.805 1.00 92.94 92 SER A N 1
ATOM 701 C CA . SER A 1 92 ? -9.216 -6.798 -1.883 1.00 92.94 92 SER A CA 1
ATOM 702 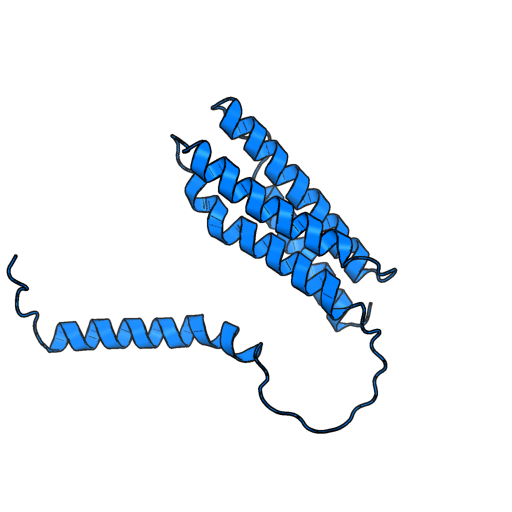C C . SER A 1 92 ? -9.584 -7.466 -0.555 1.00 92.94 92 SER A C 1
ATOM 704 O O . SER A 1 92 ? -10.703 -7.301 -0.064 1.00 92.94 92 SER A O 1
ATOM 706 N N . SER A 1 93 ? -8.630 -8.163 0.067 1.00 89.44 93 SER A N 1
ATOM 707 C CA . SER A 1 93 ? -8.791 -8.790 1.382 1.00 89.44 93 SER A CA 1
ATOM 708 C C . SER A 1 93 ? -9.124 -7.764 2.470 1.00 89.44 93 SER A C 1
ATOM 710 O O . SER A 1 93 ? -10.006 -8.001 3.306 1.00 89.44 93 SER A O 1
ATOM 712 N N . ALA A 1 94 ? -8.466 -6.603 2.445 1.00 90.88 94 ALA A N 1
ATOM 713 C CA . ALA A 1 94 ? -8.718 -5.503 3.364 1.00 90.88 94 ALA A CA 1
ATOM 714 C C . ALA A 1 94 ? -10.111 -4.904 3.157 1.00 90.88 94 ALA A C 1
ATOM 716 O O . ALA A 1 94 ? -10.879 -4.791 4.111 1.00 90.88 94 ALA A O 1
ATOM 717 N N . ARG A 1 95 ? -10.500 -4.631 1.904 1.00 90.75 95 ARG A N 1
ATOM 718 C CA . ARG A 1 95 ? -11.836 -4.114 1.566 1.00 90.75 95 ARG A CA 1
ATOM 719 C C . ARG A 1 95 ? -12.959 -5.043 2.020 1.00 90.75 95 ARG A C 1
ATOM 721 O O . ARG A 1 95 ? -13.957 -4.554 2.538 1.00 90.75 95 ARG A O 1
ATOM 728 N N . GLN A 1 96 ? -12.783 -6.358 1.884 1.00 88.19 96 GLN A N 1
ATOM 729 C CA . GLN A 1 96 ? -13.748 -7.350 2.375 1.00 88.19 96 GLN A CA 1
ATOM 730 C C . GLN A 1 96 ? -13.897 -7.317 3.905 1.00 88.19 96 GLN A C 1
ATOM 732 O O . GLN A 1 96 ? -14.990 -7.541 4.419 1.00 88.19 96 GLN A O 1
ATOM 737 N N . GLY A 1 97 ? -12.816 -7.014 4.633 1.00 81.38 97 GLY A N 1
ATOM 738 C CA . GLY A 1 97 ? -12.835 -6.848 6.089 1.00 81.38 97 GLY A CA 1
ATOM 739 C C . GLY A 1 97 ? -13.391 -5.498 6.559 1.00 81.38 97 GLY A C 1
ATOM 740 O O . GLY A 1 97 ? -13.838 -5.380 7.696 1.00 81.38 97 GLY A O 1
ATOM 741 N N . CYS A 1 98 ? -13.409 -4.485 5.692 1.00 82.69 98 CYS A N 1
ATOM 742 C CA . CYS A 1 98 ? -13.866 -3.135 6.009 1.00 82.69 98 CYS A CA 1
ATOM 743 C C . CYS A 1 98 ? -15.389 -2.981 5.857 1.00 82.69 98 CYS A C 1
ATOM 745 O O . CYS A 1 98 ? -15.882 -2.219 5.033 1.00 82.69 98 CYS A O 1
ATOM 747 N N . GLY A 1 99 ? -16.175 -3.690 6.667 1.00 76.25 99 GLY A N 1
ATOM 748 C CA . GLY A 1 99 ? -17.644 -3.565 6.708 1.00 76.25 99 GLY A CA 1
ATOM 749 C C . GLY A 1 99 ? -18.184 -2.556 7.733 1.00 76.25 99 GLY A C 1
ATOM 750 O O . GLY A 1 99 ? -19.392 -2.483 7.938 1.00 76.25 99 GLY A O 1
ATOM 751 N N . CYS A 1 100 ? -17.300 -1.829 8.408 1.00 77.19 100 CYS A N 1
ATOM 752 C CA . CYS A 1 100 ? -17.589 -1.032 9.597 1.00 77.19 100 CYS A CA 1
ATOM 753 C C . CYS A 1 100 ? -18.205 0.352 9.275 1.00 77.19 100 CYS A C 1
ATOM 755 O O . CYS A 1 100 ? -17.784 0.980 8.292 1.00 77.19 100 CYS A O 1
ATOM 757 N N . PRO A 1 101 ? -19.207 0.826 10.051 1.00 80.00 101 PRO A N 1
ATOM 758 C CA . PRO A 1 101 ? -19.734 2.194 9.972 1.00 80.00 101 PRO A CA 1
ATOM 759 C C . PRO A 1 101 ? -18.832 3.254 10.632 1.00 80.00 101 PRO A C 1
ATOM 761 O O . PRO A 1 101 ? -19.072 4.444 10.433 1.00 80.00 101 PRO A O 1
ATOM 764 N N . GLU A 1 102 ? -17.831 2.838 11.410 1.00 86.44 102 GLU A N 1
ATOM 765 C CA . GLU A 1 102 ? -16.896 3.699 12.137 1.00 86.44 102 GLU A CA 1
ATOM 766 C C . GLU A 1 102 ? -16.097 4.634 11.203 1.00 86.44 102 GLU A C 1
ATOM 768 O O . GLU A 1 102 ? -15.820 4.331 10.032 1.00 86.44 102 GLU A O 1
ATOM 773 N N . GLU A 1 103 ? -15.700 5.797 11.723 1.00 86.94 103 GLU A N 1
ATOM 774 C CA . GLU A 1 103 ? -14.966 6.803 10.955 1.00 86.94 103 GLU A CA 1
ATOM 775 C C . GLU A 1 103 ? -13.556 6.319 10.601 1.00 86.94 103 GLU A C 1
ATOM 777 O O . GLU A 1 103 ? -13.089 6.541 9.477 1.00 86.94 103 GLU A O 1
ATOM 782 N N . SER A 1 104 ? -12.907 5.595 11.518 1.00 85.56 104 SER A N 1
ATOM 783 C CA . SER A 1 104 ? -11.644 4.895 11.254 1.00 85.56 104 SER A CA 1
ATOM 784 C C . SER A 1 104 ? -11.737 3.986 10.031 1.00 85.56 104 SER A C 1
ATOM 786 O O . SER A 1 104 ? -10.883 4.032 9.146 1.00 85.56 104 SER A O 1
ATOM 788 N N . CYS A 1 105 ? -12.817 3.217 9.918 1.00 89.25 105 CYS A N 1
ATOM 789 C CA . CYS A 1 105 ? -13.052 2.318 8.797 1.00 89.25 105 CYS A CA 1
ATOM 790 C C . CYS A 1 105 ? -13.247 3.068 7.475 1.00 89.25 105 CYS A C 1
ATOM 792 O O . CYS A 1 105 ? -12.749 2.643 6.429 1.00 89.25 105 CYS A O 1
ATOM 794 N N . ARG A 1 106 ? -13.937 4.216 7.505 1.00 90.31 106 ARG A N 1
ATOM 795 C CA . ARG A 1 106 ? -14.077 5.095 6.334 1.00 90.31 106 ARG A CA 1
ATOM 796 C C . ARG A 1 106 ? -12.718 5.615 5.863 1.00 90.31 106 ARG A C 1
ATOM 798 O O . ARG A 1 106 ? -12.440 5.555 4.668 1.00 90.31 106 ARG A O 1
ATOM 805 N N . LYS A 1 107 ? -11.864 6.057 6.788 1.00 92.12 107 LYS A N 1
ATOM 806 C CA . LYS A 1 107 ? -10.501 6.519 6.480 1.00 92.12 107 LYS A CA 1
ATOM 807 C C . LYS A 1 107 ? -9.615 5.393 5.943 1.00 92.12 107 LYS A C 1
ATOM 809 O O . LYS A 1 107 ? -8.919 5.585 4.951 1.00 92.12 107 LYS A O 1
ATOM 814 N N . ALA A 1 108 ? -9.714 4.194 6.515 1.00 92.25 108 ALA A N 1
ATOM 815 C CA . ALA A 1 108 ? -9.021 3.010 6.009 1.00 92.25 108 ALA A CA 1
ATOM 816 C C . ALA A 1 108 ? -9.463 2.641 4.582 1.00 92.25 108 ALA A C 1
ATOM 818 O O . ALA A 1 108 ? -8.631 2.338 3.728 1.00 92.25 108 ALA A O 1
ATOM 819 N N . LYS A 1 109 ? -10.768 2.710 4.286 1.00 92.31 109 LYS A N 1
ATOM 820 C CA . LYS A 1 109 ? -11.294 2.505 2.926 1.00 92.31 109 LYS A CA 1
ATOM 821 C C . LYS A 1 109 ? -10.785 3.546 1.942 1.00 92.31 109 LYS A C 1
ATOM 823 O O . LYS A 1 109 ? -10.460 3.183 0.816 1.00 92.31 109 LYS A O 1
ATOM 828 N N . GLU A 1 110 ? -10.737 4.809 2.354 1.00 94.19 110 GLU A N 1
ATOM 829 C CA . GLU A 1 110 ? -10.194 5.894 1.537 1.00 94.19 110 GLU A CA 1
ATOM 830 C C . GLU A 1 110 ? -8.725 5.616 1.198 1.00 94.19 110 GLU A C 1
ATOM 832 O O . GLU A 1 110 ? -8.370 5.595 0.021 1.00 94.19 110 GLU A O 1
ATOM 837 N N . ALA A 1 111 ? -7.910 5.250 2.195 1.00 94.88 111 ALA A N 1
ATOM 838 C CA . ALA A 1 111 ? -6.518 4.850 1.984 1.00 94.88 111 ALA A CA 1
ATOM 839 C C . ALA A 1 111 ? -6.386 3.666 1.007 1.00 94.88 111 ALA A C 1
ATOM 841 O O . ALA A 1 111 ? -5.567 3.697 0.094 1.00 94.88 111 ALA A O 1
ATOM 842 N N . LEU A 1 112 ? -7.232 2.639 1.147 1.00 95.31 112 LEU A N 1
ATOM 843 C CA . LEU A 1 112 ? -7.274 1.487 0.236 1.00 95.31 112 LEU A CA 1
ATOM 844 C C . LEU A 1 112 ? -7.755 1.843 -1.179 1.00 95.31 112 LEU A C 1
ATOM 846 O O . LEU A 1 112 ? -7.483 1.103 -2.130 1.00 95.31 112 LEU A O 1
ATOM 850 N N . SER A 1 113 ? -8.533 2.913 -1.340 1.00 95.38 113 SER A N 1
ATOM 851 C CA . SER A 1 113 ? -8.920 3.430 -2.655 1.00 95.38 113 SER A CA 1
ATOM 852 C C . SER A 1 113 ? -7.735 4.110 -3.321 1.00 95.38 113 SER A C 1
ATOM 854 O O . SER A 1 113 ? -7.344 3.700 -4.410 1.00 95.38 113 SER A O 1
ATOM 856 N N . GLU A 1 114 ? -7.111 5.051 -2.614 1.00 95.38 114 GLU A N 1
ATOM 857 C CA . GLU A 1 114 ? -5.930 5.785 -3.079 1.00 95.38 114 GLU A CA 1
ATOM 858 C C . GLU A 1 114 ? -4.775 4.834 -3.422 1.00 95.38 114 GLU A C 1
ATOM 860 O O . GLU A 1 114 ? -4.154 4.963 -4.475 1.00 95.38 114 GLU A O 1
ATOM 865 N N . LEU A 1 115 ? -4.545 3.804 -2.599 1.00 95.56 115 LEU A N 1
ATOM 866 C CA . LEU A 1 115 ? -3.542 2.777 -2.876 1.00 95.56 115 LEU A CA 1
ATOM 867 C C . LEU A 1 115 ? -3.859 1.990 -4.156 1.00 95.56 115 LEU A C 1
ATOM 869 O O . LEU A 1 115 ? -2.974 1.739 -4.970 1.00 95.56 115 LEU A O 1
ATOM 873 N N . SER A 1 116 ? -5.123 1.623 -4.370 1.00 96.25 116 SER A N 1
ATOM 874 C CA . SER A 1 116 ? -5.532 0.930 -5.596 1.00 96.25 116 SER A CA 1
ATOM 875 C C . SER A 1 116 ? -5.343 1.798 -6.838 1.00 96.25 116 SER A C 1
ATOM 877 O O . SER A 1 116 ? -5.002 1.268 -7.896 1.00 96.25 116 SER A O 1
ATOM 879 N N . ASP A 1 117 ? -5.589 3.101 -6.736 1.00 95.69 117 ASP A N 1
ATOM 880 C CA . ASP A 1 117 ? -5.418 4.027 -7.851 1.00 95.69 117 ASP A CA 1
ATOM 881 C C . ASP A 1 117 ? -3.933 4.286 -8.128 1.00 95.69 117 ASP A C 1
ATOM 883 O O . ASP A 1 117 ? -3.519 4.301 -9.290 1.00 95.69 117 ASP A O 1
ATOM 887 N N . LEU A 1 118 ? -3.102 4.381 -7.088 1.00 94.81 118 LEU A N 1
ATOM 888 C CA . LEU A 1 118 ? -1.645 4.444 -7.213 1.00 94.81 118 LEU A CA 1
ATOM 889 C C . LEU A 1 118 ? -1.087 3.220 -7.957 1.00 94.81 118 LEU A C 1
ATOM 891 O O . LEU A 1 118 ? -0.355 3.377 -8.938 1.00 94.81 118 LEU A O 1
ATOM 895 N N . VAL A 1 119 ? -1.492 2.011 -7.556 1.00 94.81 119 VAL A N 1
ATOM 896 C CA . VAL A 1 119 ? -1.085 0.752 -8.207 1.00 94.81 119 VAL A CA 1
ATOM 897 C C . VAL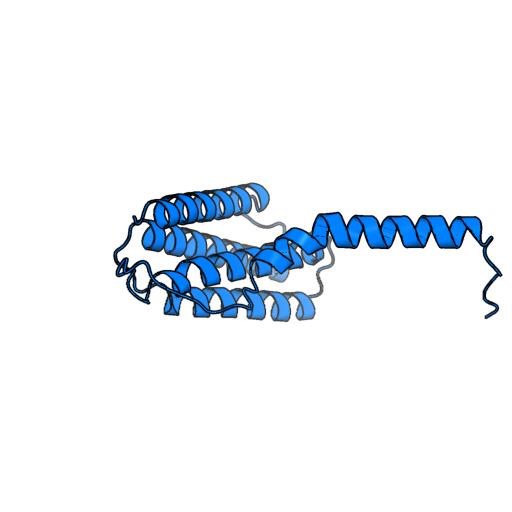 A 1 119 ? -1.457 0.747 -9.696 1.00 94.81 119 VAL A C 1
ATOM 899 O O . VAL A 1 119 ? -0.639 0.376 -10.538 1.00 94.81 119 VAL A O 1
ATOM 902 N N . ARG A 1 120 ? -2.667 1.203 -10.044 1.00 94.62 120 ARG A N 1
ATOM 903 C CA . ARG A 1 120 ? -3.136 1.283 -11.440 1.00 94.62 120 ARG A CA 1
ATOM 904 C C . ARG A 1 120 ? -2.347 2.288 -12.275 1.00 94.62 120 ARG A C 1
ATOM 906 O O . ARG A 1 120 ? -2.002 1.986 -13.415 1.00 94.62 120 ARG A O 1
ATOM 913 N N . ASN A 1 121 ? -2.052 3.465 -11.722 1.00 92.56 121 ASN A N 1
ATOM 914 C CA . ASN A 1 121 ? -1.243 4.473 -12.411 1.00 92.56 121 ASN A CA 1
ATOM 915 C C . ASN A 1 121 ? 0.182 3.966 -12.664 1.00 92.56 121 ASN A C 1
ATOM 917 O O . ASN A 1 121 ? 0.726 4.166 -13.749 1.00 92.56 121 ASN A O 1
ATOM 921 N N . MET A 1 122 ? 0.763 3.256 -11.695 1.00 92.00 122 MET A N 1
ATOM 922 C CA . MET A 1 122 ? 2.066 2.621 -11.872 1.00 92.00 122 MET A CA 1
ATOM 923 C C . MET A 1 122 ? 2.035 1.503 -12.915 1.00 92.00 122 MET A C 1
ATOM 925 O O . MET A 1 122 ? 2.947 1.421 -13.732 1.00 92.00 122 MET A O 1
ATOM 929 N N . ASP A 1 123 ? 0.977 0.689 -12.963 1.00 93.25 123 ASP A N 1
ATOM 930 C CA . ASP A 1 123 ? 0.834 -0.341 -14.000 1.00 93.25 123 ASP A CA 1
ATOM 931 C C . ASP A 1 123 ? 0.772 0.277 -15.405 1.00 93.25 123 ASP A C 1
ATOM 933 O O . ASP A 1 123 ? 1.418 -0.209 -16.334 1.00 93.25 123 ASP A O 1
ATOM 937 N N . ALA A 1 124 ? 0.064 1.400 -15.555 1.00 91.56 124 ALA A N 1
ATOM 938 C CA . ALA A 1 124 ? 0.044 2.156 -16.803 1.00 91.56 124 ALA A CA 1
ATOM 939 C C . ALA A 1 124 ? 1.434 2.710 -17.173 1.00 91.56 124 ALA A C 1
ATOM 941 O O . ALA A 1 124 ? 1.832 2.639 -18.339 1.00 91.56 124 ALA A O 1
ATOM 942 N N . ALA A 1 125 ? 2.193 3.215 -16.195 1.00 89.62 125 ALA A N 1
ATOM 943 C CA . ALA A 1 125 ? 3.554 3.718 -16.392 1.00 89.62 125 ALA A CA 1
ATOM 944 C C . ALA A 1 125 ? 4.511 2.609 -16.861 1.00 89.62 125 ALA A C 1
ATOM 946 O O . ALA A 1 125 ? 5.177 2.747 -17.888 1.00 89.62 125 ALA A O 1
ATOM 947 N N . VAL A 1 126 ? 4.497 1.462 -16.172 1.00 89.06 126 VAL A N 1
ATOM 948 C CA . VAL A 1 126 ? 5.327 0.296 -16.511 1.00 89.06 126 VAL A CA 1
ATOM 949 C C . VAL A 1 126 ? 5.004 -0.212 -17.91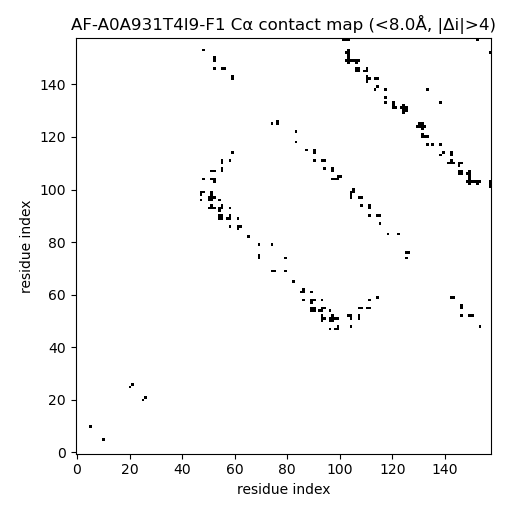7 1.00 89.06 126 VAL A C 1
ATOM 951 O O . VAL A 1 126 ? 5.912 -0.417 -18.720 1.00 89.06 126 VAL A O 1
ATOM 954 N N . ARG A 1 127 ? 3.718 -0.355 -18.265 1.00 89.31 127 ARG A N 1
ATOM 955 C CA . ARG A 1 127 ? 3.307 -0.830 -19.599 1.00 89.31 127 ARG A CA 1
ATOM 956 C C . ARG A 1 127 ? 3.638 0.143 -20.724 1.00 89.31 127 ARG A C 1
ATOM 958 O O . ARG A 1 127 ? 3.940 -0.294 -21.829 1.00 89.31 127 ARG A O 1
ATOM 965 N N . SER A 1 128 ? 3.567 1.445 -20.461 1.00 88.69 128 SER A N 1
ATOM 966 C CA . SER A 1 128 ? 3.908 2.477 -21.447 1.00 88.69 128 SER A CA 1
ATOM 967 C C . SER A 1 128 ? 5.410 2.758 -21.535 1.00 88.69 128 SER A C 1
ATOM 969 O O . SER A 1 128 ? 5.820 3.529 -22.399 1.00 88.69 128 SER A O 1
ATOM 971 N N . SER A 1 129 ? 6.234 2.137 -20.675 1.00 81.75 129 SER A N 1
ATOM 972 C CA . SER A 1 129 ? 7.658 2.476 -20.499 1.00 81.75 129 SER A CA 1
ATOM 973 C C . SER A 1 129 ? 7.890 3.974 -20.241 1.00 81.75 129 SER A C 1
ATOM 975 O O . SER A 1 129 ? 8.947 4.517 -20.564 1.00 81.75 129 SER A O 1
ATOM 977 N N . GLY A 1 130 ? 6.880 4.650 -19.691 1.00 79.25 130 GLY A N 1
ATOM 978 C CA . GLY A 1 130 ? 6.869 6.082 -19.427 1.00 79.25 130 GLY A CA 1
ATOM 979 C C . GLY A 1 130 ? 6.930 6.380 -17.930 1.00 79.25 130 GLY A C 1
ATOM 980 O O . GLY A 1 130 ? 6.714 5.489 -17.105 1.00 79.25 130 GLY A O 1
ATOM 981 N N . PRO A 1 131 ? 7.218 7.634 -17.547 1.00 80.25 131 PRO A N 1
ATOM 982 C CA . PRO A 1 131 ? 7.116 8.034 -16.155 1.00 80.25 131 PRO A CA 1
ATOM 983 C C . PRO A 1 131 ? 5.651 7.958 -15.687 1.00 80.25 131 PRO A C 1
ATOM 985 O O . PRO A 1 131 ? 4.734 8.202 -16.479 1.00 80.25 131 PRO A O 1
ATOM 988 N N . PRO A 1 132 ? 5.406 7.652 -14.404 1.00 80.44 132 PRO A N 1
ATOM 989 C CA . PRO A 1 132 ? 4.069 7.726 -13.838 1.00 80.44 132 PRO A CA 1
ATOM 990 C C . PRO A 1 132 ? 3.513 9.147 -13.932 1.00 80.44 132 PRO A C 1
ATOM 992 O O . PRO A 1 132 ? 4.223 10.134 -13.751 1.00 80.44 132 PRO A O 1
ATOM 995 N N . THR A 1 133 ? 2.216 9.242 -14.221 1.00 81.25 133 THR A N 1
ATOM 996 C CA . THR A 1 133 ? 1.479 10.511 -14.353 1.00 81.25 133 THR A CA 1
ATOM 997 C C . THR A 1 133 ? 1.255 11.208 -13.015 1.00 81.25 133 THR A C 1
ATOM 999 O O . THR A 1 133 ? 0.943 12.398 -12.982 1.00 81.25 133 THR A O 1
ATOM 1002 N N . ILE A 1 134 ? 1.400 10.467 -11.918 1.00 85.62 134 ILE A N 1
ATOM 1003 C CA . ILE A 1 134 ? 1.219 10.943 -10.554 1.00 85.62 134 ILE A CA 1
ATOM 1004 C C . ILE A 1 134 ? 2.552 10.997 -9.817 1.00 85.62 134 ILE A C 1
ATOM 1006 O O . ILE A 1 134 ? 3.437 10.165 -10.019 1.00 85.62 134 ILE A O 1
ATOM 1010 N N . ASP A 1 135 ? 2.660 11.962 -8.910 1.00 89.00 135 ASP A N 1
ATOM 1011 C CA . ASP A 1 135 ? 3.739 12.011 -7.934 1.00 89.00 135 ASP A CA 1
ATOM 1012 C C . ASP A 1 135 ? 3.541 10.882 -6.913 1.00 89.00 135 ASP A C 1
ATOM 1014 O O . ASP A 1 135 ? 2.694 10.964 -6.019 1.00 89.00 135 ASP A O 1
ATOM 1018 N N . ILE A 1 136 ? 4.304 9.803 -7.090 1.00 88.19 136 ILE A N 1
ATOM 1019 C CA . ILE A 1 136 ? 4.234 8.601 -6.254 1.00 88.19 136 ILE A CA 1
ATOM 1020 C C . ILE A 1 136 ? 4.510 8.927 -4.787 1.00 88.19 136 ILE A C 1
ATOM 1022 O O . ILE A 1 136 ? 3.848 8.376 -3.911 1.00 88.19 136 ILE A O 1
ATOM 1026 N N . VAL A 1 137 ? 5.484 9.801 -4.515 1.00 89.50 137 VAL A N 1
ATOM 1027 C CA . VAL A 1 137 ? 5.891 10.133 -3.143 1.00 89.50 137 VAL A CA 1
ATOM 1028 C C . VAL A 1 137 ? 4.737 10.835 -2.446 1.00 89.50 137 VAL A C 1
ATOM 1030 O O . VAL A 1 137 ? 4.312 10.416 -1.372 1.00 89.50 137 VAL A O 1
ATOM 1033 N N . ARG A 1 138 ? 4.141 11.823 -3.116 1.00 91.44 138 ARG A N 1
ATOM 10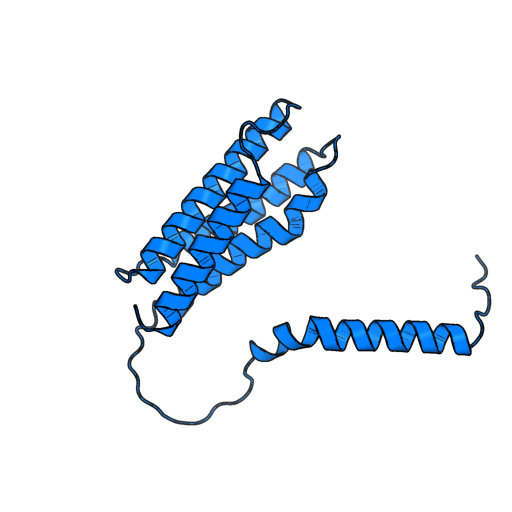34 C CA . ARG A 1 138 ? 2.979 12.542 -2.591 1.00 91.44 138 ARG A CA 1
ATOM 1035 C C . ARG A 1 138 ? 1.757 11.640 -2.403 1.00 91.44 138 ARG A C 1
ATOM 1037 O O . ARG A 1 138 ? 1.012 11.802 -1.436 1.00 91.44 138 ARG A O 1
ATOM 1044 N N . ALA A 1 139 ? 1.531 10.702 -3.323 1.00 90.06 139 ALA A N 1
ATOM 1045 C CA . ALA A 1 139 ? 0.452 9.724 -3.204 1.00 90.06 139 ALA A CA 1
ATOM 1046 C C . ALA A 1 139 ? 0.671 8.791 -2.001 1.00 90.06 139 ALA A C 1
ATOM 1048 O O . ALA A 1 139 ? -0.257 8.574 -1.222 1.00 90.06 139 ALA A O 1
ATOM 1049 N N . GLN A 1 140 ? 1.901 8.304 -1.809 1.00 90.94 140 GLN A N 1
ATOM 1050 C CA . GLN A 1 140 ? 2.277 7.471 -0.667 1.00 90.94 140 GLN A CA 1
ATOM 1051 C C . GLN A 1 140 ? 2.084 8.214 0.658 1.00 90.94 140 GLN A C 1
ATOM 1053 O O . GLN A 1 140 ? 1.430 7.694 1.557 1.00 90.94 140 GLN A O 1
ATOM 1058 N N . GLU A 1 141 ? 2.567 9.455 0.760 1.00 92.62 141 GLU A N 1
ATOM 1059 C CA . GLU A 1 141 ? 2.396 10.287 1.958 1.00 92.62 141 GLU A CA 1
ATOM 1060 C C . GLU A 1 141 ? 0.917 10.474 2.320 1.00 92.62 141 GLU A C 1
ATOM 1062 O O . GLU A 1 141 ? 0.541 10.428 3.497 1.00 92.62 141 GLU A O 1
ATOM 1067 N N . ARG A 1 142 ? 0.050 10.653 1.314 1.00 93.88 142 ARG A N 1
ATOM 1068 C CA . ARG A 1 142 ? -1.397 10.763 1.528 1.00 93.88 142 ARG A CA 1
ATOM 1069 C C . ARG A 1 142 ? -1.997 9.457 2.053 1.00 93.88 142 ARG A C 1
ATOM 1071 O O . ARG A 1 142 ? -2.803 9.506 2.982 1.00 93.88 142 ARG A O 1
ATOM 1078 N N . ILE A 1 143 ? -1.600 8.312 1.497 1.00 93.56 143 ILE A N 1
ATOM 1079 C CA . ILE A 1 143 ? -2.032 6.986 1.970 1.00 93.56 143 ILE A CA 1
ATOM 1080 C C . ILE A 1 143 ? -1.587 6.776 3.424 1.00 93.56 143 ILE A C 1
ATOM 1082 O O . ILE A 1 143 ? -2.415 6.439 4.272 1.00 93.56 143 ILE A O 1
ATOM 1086 N N . ASP A 1 144 ? -0.321 7.054 3.735 1.00 92.31 144 ASP A N 1
ATOM 1087 C CA . ASP A 1 144 ? 0.241 6.907 5.082 1.00 92.31 144 ASP A CA 1
ATOM 1088 C C . ASP A 1 144 ? -0.462 7.825 6.093 1.00 92.31 144 ASP A C 1
ATOM 1090 O O . ASP A 1 144 ? -0.767 7.412 7.216 1.00 92.31 144 ASP A O 1
ATOM 1094 N N . THR A 1 145 ? -0.788 9.055 5.681 1.00 94.00 145 THR A N 1
ATOM 1095 C CA . THR A 1 145 ? -1.557 10.009 6.495 1.00 94.00 145 THR A CA 1
ATOM 1096 C C . THR A 1 145 ? -2.947 9.463 6.813 1.00 94.00 145 THR A C 1
ATOM 1098 O O . THR A 1 145 ? -3.330 9.418 7.983 1.00 94.00 145 THR A O 1
ATOM 1101 N N . LEU A 1 146 ? -3.681 8.975 5.807 1.00 93.69 146 LEU A N 1
ATOM 1102 C CA . LEU A 1 146 ? -5.019 8.403 5.995 1.00 93.69 146 LEU A CA 1
ATOM 1103 C C . LEU A 1 146 ? -4.996 7.165 6.903 1.00 93.69 146 LEU A C 1
ATOM 1105 O O . LEU A 1 146 ? -5.859 7.023 7.771 1.00 93.69 146 LEU A O 1
ATOM 1109 N N . LEU A 1 147 ? -3.996 6.290 6.752 1.00 91.56 147 LEU A N 1
ATOM 1110 C CA . LEU A 1 147 ? -3.826 5.116 7.613 1.00 91.56 147 LEU A CA 1
ATOM 1111 C C . LEU A 1 147 ? -3.500 5.510 9.061 1.00 91.56 147 LEU A C 1
ATOM 1113 O O . LEU A 1 147 ? -4.024 4.899 9.996 1.00 91.56 147 LEU A O 1
ATOM 1117 N N . ASN A 1 148 ? -2.683 6.545 9.275 1.00 91.81 148 ASN A N 1
ATOM 1118 C CA . ASN A 1 148 ? -2.394 7.052 10.618 1.00 91.81 148 ASN A CA 1
ATOM 1119 C C . ASN A 1 148 ? -3.602 7.745 11.263 1.00 91.81 148 ASN A C 1
ATOM 1121 O O . ASN A 1 148 ? -3.841 7.552 12.460 1.00 91.81 148 ASN A O 1
ATOM 1125 N N . GLU A 1 149 ? -4.386 8.507 10.499 1.00 90.31 149 GLU A N 1
ATOM 1126 C CA . GLU A 1 149 ? -5.659 9.071 10.966 1.00 90.31 149 GLU A CA 1
ATOM 1127 C C . GLU A 1 149 ? -6.621 7.955 11.385 1.00 90.31 149 GLU A C 1
ATOM 1129 O O . GLU A 1 149 ? -7.140 7.966 12.503 1.00 90.31 149 GLU A O 1
ATOM 1134 N N . ALA A 1 150 ? -6.793 6.945 10.530 1.00 88.31 150 ALA A N 1
ATOM 1135 C CA . ALA A 1 150 ? -7.653 5.800 10.797 1.00 88.31 150 ALA A CA 1
ATOM 1136 C C . ALA A 1 150 ? -7.213 5.026 12.053 1.00 88.31 150 ALA A C 1
ATOM 1138 O O . ALA A 1 150 ? -8.037 4.688 12.907 1.00 88.31 150 ALA A O 1
ATOM 1139 N N . ARG A 1 151 ? -5.900 4.818 12.226 1.00 87.19 151 ARG A N 1
ATOM 1140 C CA . ARG A 1 151 ? -5.315 4.211 13.433 1.00 87.19 151 ARG A CA 1
ATOM 1141 C C . ARG A 1 151 ? -5.598 5.048 14.678 1.00 87.19 151 ARG A C 1
ATOM 1143 O O . ARG A 1 151 ? -5.957 4.505 15.721 1.00 87.19 151 ARG A O 1
ATOM 1150 N N . THR A 1 152 ? -5.450 6.365 14.573 1.00 88.94 152 THR A N 1
ATOM 1151 C CA . THR A 1 152 ? -5.702 7.288 15.684 1.00 88.94 152 THR A CA 1
ATOM 1152 C C . THR A 1 152 ? -7.167 7.243 16.114 1.00 88.94 152 THR A C 1
ATOM 1154 O O . THR A 1 152 ? -7.442 7.148 17.308 1.00 88.94 152 THR A O 1
ATOM 1157 N N . LEU A 1 153 ? -8.098 7.228 15.158 1.00 86.81 153 LEU A N 1
ATOM 1158 C CA . LEU A 1 153 ? -9.535 7.087 15.410 1.00 86.81 153 LEU A CA 1
ATOM 1159 C C . LEU A 1 153 ? -9.874 5.731 16.046 1.00 86.81 153 LEU A C 1
ATOM 1161 O O . LEU A 1 153 ? -10.538 5.692 17.079 1.00 86.81 153 LEU A O 1
ATOM 1165 N N . THR A 1 154 ? -9.290 4.642 15.540 1.00 85.44 154 THR A N 1
ATOM 1166 C CA . THR A 1 154 ? -9.467 3.290 16.104 1.00 85.44 154 THR A CA 1
ATOM 1167 C C . THR A 1 154 ? -9.030 3.230 17.571 1.00 85.44 154 THR A C 1
ATOM 1169 O O . THR A 1 154 ? -9.730 2.685 18.427 1.00 85.44 154 THR A O 1
ATOM 1172 N N . ASN A 1 155 ? -7.891 3.850 17.899 1.00 82.81 155 ASN A N 1
ATOM 1173 C CA . ASN A 1 155 ? -7.390 3.927 19.273 1.00 82.81 155 ASN A CA 1
ATOM 1174 C C . ASN A 1 155 ? -8.307 4.751 20.192 1.00 82.81 155 ASN A C 1
ATOM 1176 O O . ASN A 1 155 ? -8.354 4.493 21.394 1.00 82.81 155 ASN A O 1
ATOM 1180 N N . GLN A 1 156 ? -9.055 5.701 19.629 1.00 84.19 156 GLN A N 1
ATOM 1181 C CA . GLN A 1 156 ? -10.086 6.477 20.322 1.00 84.19 156 GLN A CA 1
ATOM 1182 C C . GLN A 1 156 ? -11.456 5.774 20.357 1.00 84.19 156 GLN A C 1
ATOM 1184 O O . GLN A 1 156 ? -12.375 6.303 20.978 1.00 84.19 156 GLN A O 1
ATOM 1189 N N . GLY A 1 157 ? -11.601 4.605 19.718 1.00 75.88 157 GLY A N 1
ATOM 1190 C CA . GLY A 1 157 ? -12.877 3.894 19.585 1.00 75.88 1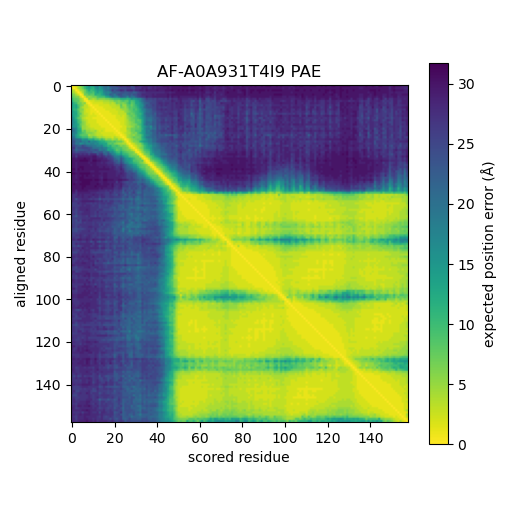57 GLY A CA 1
ATOM 1191 C C . GLY A 1 157 ? -13.866 4.583 18.641 1.00 75.88 157 GLY A C 1
ATOM 1192 O O . GLY A 1 157 ? -15.064 4.563 18.918 1.00 75.88 157 GLY A O 1
ATOM 1193 N N . LYS A 1 158 ? -13.360 5.241 17.590 1.00 64.25 158 LYS A N 1
ATOM 1194 C CA . LYS A 1 158 ? -14.125 6.014 16.601 1.00 64.25 158 LYS A CA 1
ATOM 1195 C C . LYS A 1 158 ? -13.935 5.500 15.184 1.00 64.25 158 LYS A C 1
ATOM 1197 O O . LYS A 1 158 ? -12.843 4.973 14.876 1.00 64.25 158 LYS A O 1
#

Solvent-accessible surface area (backbone atoms only — not comparable to full-atom values): 9079 Å² total; per-residue (Å²): 135,84,81,76,87,68,56,70,68,59,56,50,53,54,51,51,50,53,51,48,48,49,52,74,66,44,51,77,64,59,73,76,64,81,84,79,91,82,85,89,77,93,68,89,66,65,92,58,62,74,42,21,56,55,29,39,49,50,23,51,48,53,40,66,73,51,48,70,77,60,73,53,82,85,63,57,66,66,62,47,50,54,52,51,53,52,33,54,48,34,40,51,56,13,56,72,38,46,79,58,90,42,58,17,42,52,31,31,50,49,23,50,48,56,50,54,51,52,53,52,44,45,51,52,13,63,75,66,77,43,78,53,93,59,64,61,66,64,51,48,53,50,32,54,47,30,44,51,51,15,51,53,27,48,77,70,75,55

Sequence (158 aa):
MAYKEGNPLVKLVIFAVIVYCGYRFGIPWAKEKKLLPSSESSSSRSPRDEGCMGRALAAGDAWSGGFTAFMNPPVDASAWSDFRSSVEREISSARQGCGCPEESCRKAKEALSELSDLVRNMDAAVRSSGPPTIDIVRAQERIDTLLNEARTLTNQGK